Protein AF-A0A8T6EQS1-F1 (afdb_monomer_lite)

pLDDT: mean 81.8, std 13.24, range [34.75, 95.38]

Secondary structure (DSSP, 8-state):
-------HHHHHHHHHHTT--HHHHHHHHHHHHHHHSHHHHHHHHHHHHHHHHHHHHHHHHHHHHHHHHHHHHHHHHHHHH-

Sequence (82 aa):
MASGAFDTHGTVRTLREHGHGEQQAEGIVEALSPFVTRDILRAELERMESRLIKWMFGIVVGSLGVTAALVTAVAAVATLVG

Structure (mmCIF, N/CA/C/O backbone):
data_AF-A0A8T6EQS1-F1
#
_entry.id   AF-A0A8T6EQS1-F1
#
loop_
_atom_site.group_PDB
_atom_site.id
_atom_site.type_symbol
_atom_site.label_atom_id
_atom_site.label_alt_id
_atom_site.label_comp_id
_atom_site.label_asym_id
_atom_site.label_entity_id
_atom_site.label_seq_id
_atom_site.pdbx_PDB_ins_code
_atom_site.Cartn_x
_atom_site.Cartn_y
_atom_site.Cartn_z
_atom_site.occupancy
_atom_site.B_iso_or_equiv
_atom_site.auth_seq_id
_atom_site.auth_comp_id
_atom_site.auth_asym_id
_atom_site.auth_atom_id
_atom_site.pdbx_PDB_model_num
ATOM 1 N N . MET A 1 1 ? -8.313 10.730 1.613 1.00 34.75 1 MET A N 1
ATOM 2 C CA . MET A 1 1 ? -8.035 9.462 2.319 1.00 34.75 1 MET A CA 1
ATOM 3 C C . MET A 1 1 ? -8.616 9.609 3.713 1.00 34.75 1 MET A C 1
ATOM 5 O O . MET A 1 1 ? -8.039 10.326 4.519 1.00 34.75 1 MET A O 1
ATOM 9 N N . ALA A 1 2 ? -9.822 9.089 3.953 1.00 36.97 2 ALA A N 1
ATOM 10 C CA . ALA A 1 2 ? -10.436 9.173 5.273 1.00 36.97 2 ALA A CA 1
A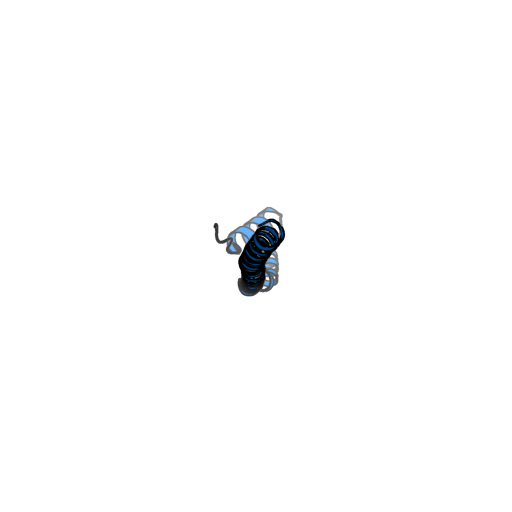TOM 11 C C . ALA A 1 2 ? -9.570 8.361 6.244 1.00 36.97 2 ALA A C 1
ATOM 13 O O . ALA A 1 2 ? -9.430 7.151 6.093 1.00 36.97 2 ALA A O 1
ATOM 14 N N . SER A 1 3 ? -8.926 9.048 7.184 1.00 44.53 3 SER A N 1
ATOM 15 C CA . SER A 1 3 ? -8.282 8.429 8.337 1.00 44.53 3 SER A CA 1
ATOM 16 C C . SER A 1 3 ? -9.386 7.726 9.123 1.00 44.53 3 SER A C 1
ATOM 18 O O . SER A 1 3 ? -10.095 8.373 9.892 1.00 44.53 3 SER A O 1
ATOM 20 N N . GLY A 1 4 ? -9.566 6.426 8.894 1.00 52.19 4 GLY A N 1
ATOM 21 C CA . GLY A 1 4 ? -10.404 5.569 9.724 1.00 52.19 4 GLY A CA 1
ATOM 22 C C . GLY A 1 4 ? -9.736 5.399 11.081 1.00 52.19 4 GLY A C 1
ATOM 23 O O . GLY A 1 4 ? -9.145 4.363 11.360 1.00 52.19 4 GLY A O 1
ATOM 24 N N . ALA A 1 5 ? -9.747 6.454 11.895 1.00 63.47 5 ALA A N 1
ATOM 25 C CA . ALA A 1 5 ? -9.465 6.318 13.309 1.00 63.47 5 ALA A CA 1
ATOM 26 C C . ALA A 1 5 ? -10.532 5.375 13.871 1.00 63.47 5 ALA A C 1
ATOM 28 O O . ALA A 1 5 ? -11.718 5.568 13.604 1.00 63.47 5 ALA A O 1
ATOM 29 N N . PHE A 1 6 ? -10.105 4.335 14.582 1.00 70.12 6 PHE A N 1
ATOM 30 C CA . PHE A 1 6 ? -11.025 3.438 15.263 1.00 70.12 6 PHE A CA 1
ATOM 31 C C . PHE A 1 6 ? -11.890 4.259 16.222 1.00 70.12 6 PHE A C 1
ATOM 33 O O . PHE A 1 6 ? -11.375 4.861 17.165 1.00 70.12 6 PHE A O 1
ATOM 40 N N . ASP A 1 7 ? -13.186 4.345 15.926 1.00 77.00 7 ASP A N 1
ATOM 41 C CA . ASP A 1 7 ? -14.139 5.085 16.743 1.00 77.00 7 ASP A CA 1
ATOM 42 C C . ASP A 1 7 ? -14.544 4.219 17.935 1.00 77.00 7 ASP A C 1
ATOM 44 O O . ASP A 1 7 ? -15.523 3.466 17.903 1.00 77.00 7 ASP A O 1
ATOM 48 N N . THR A 1 8 ? -13.742 4.317 18.994 1.00 78.56 8 THR A N 1
ATOM 49 C CA . THR A 1 8 ? -13.972 3.679 20.292 1.00 78.56 8 THR A CA 1
ATOM 50 C C . THR A 1 8 ? -15.395 3.944 20.788 1.00 78.56 8 THR A C 1
ATOM 52 O O . THR A 1 8 ? -16.072 3.026 21.244 1.00 78.56 8 THR A O 1
ATOM 55 N N . HIS A 1 9 ? -15.892 5.177 20.647 1.00 83.38 9 HIS A N 1
ATOM 56 C CA . HIS A 1 9 ? -17.195 5.576 21.174 1.00 83.38 9 HIS A CA 1
ATOM 57 C C . HIS A 1 9 ? -18.351 5.011 20.337 1.00 83.38 9 HIS A C 1
ATOM 59 O O . HIS A 1 9 ? -19.299 4.447 20.888 1.00 83.38 9 HIS A O 1
ATOM 65 N N . GLY A 1 10 ? -18.245 5.085 19.008 1.00 84.12 10 GLY A N 1
ATOM 66 C CA . GLY A 1 10 ? -19.199 4.462 18.089 1.00 84.12 10 GLY A CA 1
ATOM 67 C C . GLY A 1 10 ? -19.265 2.942 18.251 1.00 84.12 10 GLY A C 1
ATOM 68 O O . GLY A 1 10 ? -20.349 2.355 18.200 1.00 84.12 10 GLY A O 1
ATOM 69 N N . THR A 1 11 ? -18.129 2.300 18.532 1.00 83.75 11 THR A N 1
ATOM 70 C CA . THR A 1 11 ? -18.058 0.847 18.739 1.00 83.75 11 THR A CA 1
ATOM 71 C C . THR A 1 11 ? -18.707 0.430 20.061 1.00 83.75 11 THR A C 1
ATOM 73 O O . THR A 1 11 ? -19.522 -0.492 20.062 1.00 83.75 11 THR A O 1
ATOM 76 N N . VAL A 1 12 ? -18.445 1.143 21.169 1.00 88.94 12 VAL A N 1
ATOM 77 C CA . VAL A 1 12 ? -19.135 0.903 22.455 1.00 88.94 12 VAL A CA 1
ATOM 78 C C . VAL A 1 12 ? -20.643 1.086 22.293 1.00 88.94 12 VAL A C 1
ATOM 80 O O . VAL A 1 12 ? -21.420 0.225 22.706 1.00 88.94 12 VAL A O 1
ATOM 83 N N . ARG A 1 13 ? -21.074 2.168 21.632 1.00 90.25 13 ARG A N 1
ATOM 84 C CA . ARG A 1 13 ? -22.494 2.424 21.360 1.00 90.25 13 ARG A CA 1
ATOM 85 C C . ARG A 1 13 ? -23.138 1.290 20.560 1.00 90.25 13 ARG A C 1
ATOM 87 O O . ARG A 1 13 ? -24.207 0.818 20.934 1.00 90.25 13 ARG A O 1
ATOM 94 N N . THR A 1 14 ? -22.472 0.819 19.509 1.00 88.94 14 THR A N 1
ATOM 95 C CA . THR A 1 14 ? -22.964 -0.289 18.677 1.00 88.94 14 THR A CA 1
ATOM 96 C C . THR A 1 14 ? -23.111 -1.572 19.494 1.00 88.94 14 THR A C 1
ATOM 98 O O . THR A 1 14 ? -24.126 -2.256 19.390 1.00 88.94 14 THR A O 1
ATOM 101 N N . LEU A 1 15 ? -22.135 -1.894 20.346 1.00 88.00 15 LEU A N 1
ATOM 102 C CA . LEU A 1 15 ? -22.187 -3.082 21.203 1.00 88.00 15 LEU A CA 1
ATOM 103 C C . LEU A 1 15 ? -23.342 -3.004 22.209 1.00 88.00 15 LEU A C 1
ATOM 105 O O . LEU A 1 15 ? -24.046 -3.993 22.417 1.00 88.00 15 LEU A O 1
ATOM 109 N N . ARG A 1 16 ? -23.602 -1.820 22.771 1.00 91.19 16 ARG A N 1
ATOM 110 C CA . ARG A 1 16 ? -24.762 -1.589 23.643 1.00 91.19 16 ARG A CA 1
ATOM 111 C C . ARG A 1 16 ? -26.087 -1.786 22.914 1.00 91.19 16 ARG A C 1
ATOM 113 O O . ARG A 1 16 ? -26.989 -2.423 23.451 1.00 91.19 16 ARG A O 1
ATOM 120 N N . GLU A 1 17 ? -26.200 -1.277 21.688 1.00 93.25 17 GLU A N 1
ATOM 121 C CA . GLU A 1 17 ? -27.391 -1.450 20.843 1.00 93.25 17 GLU A CA 1
ATOM 122 C C . GLU A 1 17 ? -27.658 -2.934 20.507 1.00 93.25 17 GLU A C 1
ATOM 124 O O . GLU A 1 17 ? -28.804 -3.315 20.284 1.00 93.25 17 GLU A O 1
ATOM 129 N N . HIS A 1 18 ? -26.631 -3.791 20.567 1.00 89.69 18 HIS A N 1
ATOM 130 C CA . HIS A 1 18 ? -26.733 -5.245 20.378 1.00 89.69 18 HIS A CA 1
ATOM 131 C C . HIS A 1 18 ? -26.915 -6.039 21.685 1.00 89.69 18 HIS A C 1
ATOM 133 O O . HIS A 1 18 ? -26.834 -7.267 21.681 1.00 89.69 18 HIS A O 1
ATOM 139 N N . GLY A 1 19 ? -27.195 -5.364 22.803 1.00 88.69 19 GLY A N 1
ATOM 140 C CA . GLY A 1 19 ? -27.528 -6.011 24.073 1.00 88.69 19 GLY A CA 1
ATOM 141 C C . GLY A 1 19 ? -26.333 -6.337 24.969 1.00 88.69 19 GLY A C 1
ATOM 142 O O . GLY A 1 19 ? -26.510 -7.024 25.975 1.00 88.69 19 GLY A O 1
ATOM 143 N N . HIS A 1 20 ? -25.133 -5.837 24.659 1.00 88.50 20 HIS A N 1
ATOM 144 C CA . HIS A 1 20 ? -24.006 -5.908 25.589 1.00 88.50 20 HIS A CA 1
ATOM 145 C C . HIS A 1 20 ? -24.155 -4.863 26.702 1.00 88.50 20 HIS A C 1
ATOM 147 O O . HIS A 1 20 ? -24.483 -3.703 26.448 1.00 88.50 20 HIS A O 1
ATOM 153 N N . GLY A 1 21 ? -23.897 -5.263 27.949 1.00 89.38 21 GLY A N 1
ATOM 154 C CA . GLY A 1 21 ? -23.847 -4.325 29.076 1.00 89.38 21 GLY A CA 1
ATOM 155 C C . GLY A 1 21 ? -22.665 -3.356 28.959 1.00 89.38 21 GLY A C 1
ATOM 156 O O . GLY A 1 21 ? -21.670 -3.691 28.320 1.00 89.38 21 GLY A O 1
ATOM 157 N N . GLU A 1 22 ? -22.745 -2.186 29.604 1.00 87.56 22 GLU A N 1
ATOM 158 C CA . GLU A 1 22 ? -21.733 -1.110 29.507 1.00 87.56 22 GLU A CA 1
ATOM 159 C C . GLU A 1 22 ? -20.305 -1.624 29.701 1.00 87.56 22 GLU A C 1
ATOM 161 O O . GLU A 1 22 ? -19.456 -1.500 28.826 1.00 87.56 22 GLU A O 1
ATOM 166 N N . GLN A 1 23 ? -20.086 -2.312 30.820 1.00 88.00 23 GLN A N 1
ATOM 167 C CA . GLN A 1 23 ? -18.789 -2.855 31.213 1.00 88.00 23 GLN A CA 1
ATOM 168 C C . GLN A 1 23 ? -18.263 -3.903 30.227 1.00 88.00 23 GLN A C 1
ATOM 170 O O . GLN A 1 23 ? -17.058 -4.059 30.052 1.00 88.00 23 GLN A O 1
ATOM 175 N N . GLN A 1 24 ? -19.170 -4.629 29.572 1.00 85.25 24 GLN A N 1
ATOM 176 C CA . GLN A 1 24 ? -18.814 -5.634 28.580 1.00 85.25 24 GLN A CA 1
ATOM 177 C C . GLN A 1 24 ? -18.450 -4.974 27.247 1.00 85.25 24 GLN A C 1
ATOM 179 O O . GLN A 1 24 ? -17.465 -5.359 26.626 1.00 85.25 24 GLN A O 1
ATOM 184 N N . ALA A 1 25 ? -19.213 -3.963 26.827 1.00 87.31 25 ALA A N 1
ATOM 185 C CA . ALA A 1 25 ? -18.943 -3.192 25.621 1.00 87.31 25 ALA A CA 1
ATOM 186 C C . ALA A 1 25 ? -17.610 -2.432 25.724 1.00 87.31 25 ALA A C 1
ATOM 188 O O . ALA A 1 25 ? -16.796 -2.499 24.805 1.00 87.31 25 ALA A O 1
ATOM 189 N N . GLU A 1 26 ? -17.356 -1.776 26.857 1.00 87.50 26 GLU A N 1
ATOM 190 C CA . GLU A 1 26 ? -16.086 -1.100 27.133 1.00 87.50 26 GLU A CA 1
ATOM 191 C C . GLU A 1 26 ? -14.918 -2.090 27.167 1.00 87.50 26 GLU A C 1
ATOM 193 O O . GLU A 1 26 ? -13.925 -1.869 26.479 1.00 87.50 26 GLU A O 1
ATOM 198 N N . GLY A 1 27 ? -15.059 -3.226 27.861 1.00 86.50 27 GLY A N 1
ATOM 199 C CA . GLY A 1 27 ? -14.004 -4.241 27.934 1.00 86.50 27 GLY A CA 1
ATOM 200 C C . GLY A 1 27 ? -13.660 -4.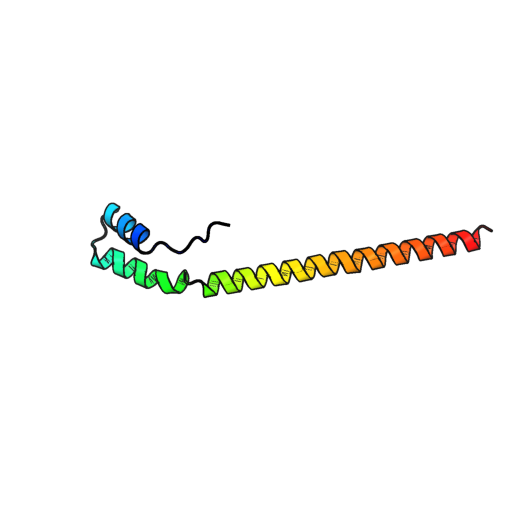874 26.580 1.00 86.50 27 GLY A C 1
ATOM 201 O O . GLY A 1 27 ? -12.491 -5.126 26.290 1.00 86.50 27 GLY A O 1
ATOM 202 N N . ILE A 1 28 ? -14.655 -5.092 25.713 1.00 84.69 28 ILE A N 1
ATOM 203 C CA . ILE A 1 28 ? -14.437 -5.578 24.339 1.00 84.69 28 ILE A CA 1
ATOM 204 C C . ILE A 1 28 ? -13.637 -4.551 23.528 1.00 84.69 28 ILE A C 1
ATOM 206 O O . ILE A 1 28 ? -12.697 -4.907 22.816 1.00 84.69 28 ILE A O 1
ATOM 210 N N . VAL A 1 29 ? -13.995 -3.274 23.638 1.00 87.56 29 VAL A N 1
ATOM 211 C CA . VAL A 1 29 ? -13.343 -2.189 22.898 1.00 87.56 29 VAL A CA 1
ATOM 212 C C . VAL A 1 29 ? -11.930 -1.923 23.418 1.00 87.56 29 VAL A C 1
ATOM 214 O O . VAL A 1 29 ? -11.016 -1.712 22.621 1.00 87.56 29 VAL A O 1
ATOM 217 N N . GLU A 1 30 ? -11.720 -2.003 24.730 1.00 84.00 30 GLU A N 1
ATOM 218 C CA . GLU A 1 30 ? -10.406 -1.888 25.362 1.00 84.00 30 GLU A CA 1
ATOM 219 C C . GLU A 1 30 ? -9.474 -3.032 24.938 1.00 84.00 30 GLU A C 1
ATOM 221 O O . GLU A 1 30 ? -8.318 -2.785 24.593 1.00 84.00 30 GLU A O 1
ATOM 226 N N . ALA A 1 31 ? -9.989 -4.264 24.845 1.00 83.75 31 ALA A N 1
ATOM 227 C CA . ALA A 1 31 ? -9.234 -5.410 24.341 1.00 83.75 31 ALA A CA 1
ATOM 228 C C . ALA A 1 31 ? -8.875 -5.291 22.847 1.00 83.75 31 ALA A C 1
ATOM 230 O O . ALA A 1 31 ? -7.832 -5.790 22.427 1.00 83.75 31 ALA A O 1
ATOM 231 N N . LEU A 1 32 ? -9.714 -4.630 22.041 1.00 77.81 32 LEU A N 1
ATOM 232 C CA . LEU A 1 32 ? -9.497 -4.423 20.603 1.00 77.81 32 LEU A CA 1
ATOM 233 C C . LEU A 1 32 ? -8.570 -3.242 20.290 1.00 77.81 32 LEU A C 1
ATOM 235 O O . LEU A 1 32 ? -7.825 -3.303 19.312 1.00 77.81 32 LEU A O 1
ATOM 239 N N . SER A 1 33 ? -8.576 -2.198 21.121 1.00 74.75 33 SER A N 1
ATOM 240 C CA . SER A 1 33 ? -7.757 -0.986 20.978 1.00 74.75 33 SER A CA 1
ATOM 241 C C . SER A 1 33 ? -6.290 -1.244 20.568 1.00 74.75 33 SER A C 1
ATOM 243 O O . SER A 1 33 ? -5.868 -0.676 19.556 1.00 74.75 33 SER A O 1
ATOM 245 N N . PRO A 1 34 ? 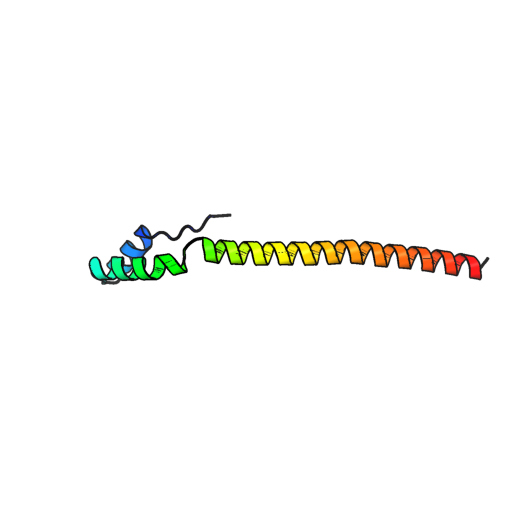-5.525 -2.146 21.225 1.00 70.44 34 PRO A N 1
ATOM 246 C CA . PRO A 1 34 ? -4.127 -2.420 20.866 1.00 70.44 34 PRO A CA 1
ATOM 247 C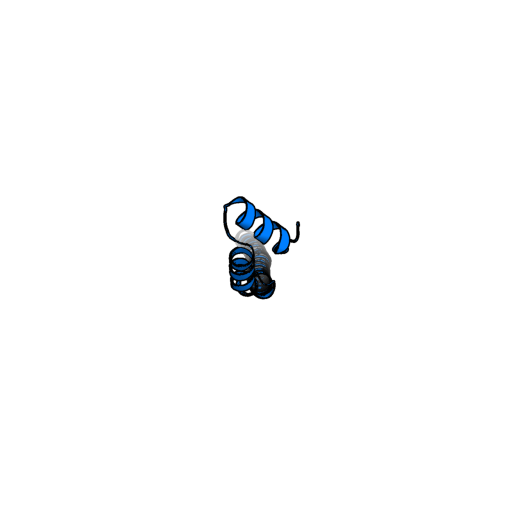 C . PRO A 1 34 ?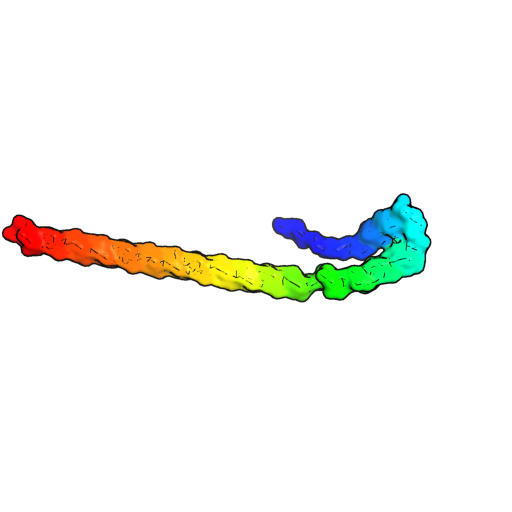 -3.934 -3.096 19.494 1.00 70.44 34 PRO A C 1
ATOM 249 O O . PRO A 1 34 ? -2.865 -2.987 18.889 1.00 70.44 34 PRO A O 1
ATOM 252 N N . PHE A 1 35 ? -4.950 -3.784 18.968 1.00 66.19 35 PHE A N 1
ATOM 253 C CA . PHE A 1 35 ? -4.884 -4.453 17.660 1.00 66.19 35 PHE A CA 1
ATOM 254 C C . PHE A 1 35 ? -5.277 -3.536 16.501 1.00 66.19 35 PHE A C 1
ATOM 256 O O . PHE A 1 35 ? -4.954 -3.819 15.349 1.00 66.19 35 PHE A O 1
ATOM 263 N N . VAL A 1 36 ? -5.959 -2.430 16.804 1.00 66.31 36 VAL A N 1
ATOM 264 C CA . VAL A 1 36 ? -6.369 -1.415 15.823 1.00 66.31 36 VAL A CA 1
ATOM 265 C C . VAL A 1 36 ? -5.514 -0.144 15.944 1.00 66.31 36 VAL A C 1
ATOM 267 O O . VAL A 1 36 ? -5.651 0.794 15.155 1.00 66.31 36 VAL A O 1
ATOM 270 N N . THR A 1 37 ? -4.580 -0.095 16.900 1.00 62.81 37 THR A N 1
ATOM 271 C CA . THR A 1 37 ? -3.669 1.038 17.060 1.00 62.81 37 THR A CA 1
ATOM 272 C C . THR A 1 37 ? -2.794 1.239 15.829 1.00 62.81 37 THR A C 1
ATOM 274 O O . THR A 1 37 ? -2.271 0.304 15.221 1.00 62.81 37 THR A O 1
ATOM 277 N N . ARG A 1 38 ? -2.639 2.521 15.489 1.00 60.66 38 ARG A N 1
ATOM 278 C CA . ARG A 1 38 ? -2.005 3.073 14.285 1.00 60.66 38 ARG A CA 1
ATOM 279 C C . ARG A 1 38 ? -0.687 2.421 13.872 1.00 60.66 38 ARG A C 1
ATOM 281 O O . ARG A 1 38 ? -0.371 2.499 12.695 1.00 60.66 38 ARG A O 1
ATOM 288 N N . ASP A 1 39 ? 0.064 1.808 14.780 1.00 63.31 39 ASP A N 1
ATOM 289 C CA . ASP A 1 39 ? 1.378 1.224 14.499 1.00 63.31 39 ASP A CA 1
ATOM 290 C C . ASP A 1 39 ? 1.309 0.042 13.531 1.00 63.31 39 ASP A C 1
ATOM 292 O O . ASP A 1 39 ? 2.136 -0.049 12.626 1.00 63.31 39 ASP A O 1
ATOM 296 N N . ILE A 1 40 ? 0.287 -0.814 13.643 1.00 62.62 40 ILE A N 1
ATOM 297 C CA . ILE A 1 40 ? 0.083 -1.921 12.695 1.00 62.62 40 ILE A CA 1
ATOM 298 C C . ILE A 1 40 ? -0.292 -1.361 11.321 1.00 62.62 40 ILE A C 1
ATOM 300 O O . ILE A 1 40 ? 0.291 -1.751 10.311 1.00 62.62 40 ILE A O 1
ATOM 304 N N . LEU A 1 41 ? -1.208 -0.388 11.281 1.00 67.12 41 LEU A N 1
ATOM 305 C CA . LEU A 1 41 ? -1.591 0.268 10.030 1.00 67.12 41 LEU A CA 1
ATOM 306 C C . LEU A 1 41 ? -0.410 1.013 9.401 1.00 67.12 41 LEU A C 1
ATOM 308 O O . LEU A 1 41 ? -0.271 1.001 8.183 1.00 67.12 41 LEU A O 1
ATOM 312 N N . ARG A 1 42 ? 0.447 1.641 10.211 1.00 70.94 42 ARG A N 1
ATOM 313 C CA . ARG A 1 42 ? 1.621 2.390 9.757 1.00 70.94 42 ARG A CA 1
ATOM 314 C C . ARG A 1 42 ? 2.704 1.460 9.230 1.00 70.94 42 ARG A C 1
ATOM 316 O O . ARG A 1 42 ? 3.228 1.723 8.157 1.00 70.94 42 ARG A O 1
ATOM 323 N N . ALA A 1 43 ? 2.972 0.355 9.921 1.00 73.44 43 ALA A N 1
ATOM 324 C CA . ALA A 1 43 ? 3.902 -0.666 9.455 1.00 73.44 43 ALA A CA 1
ATOM 325 C C . ALA A 1 43 ? 3.439 -1.292 8.130 1.00 73.44 43 ALA A C 1
ATOM 327 O O . ALA A 1 43 ? 4.253 -1.517 7.233 1.00 73.44 43 ALA A O 1
ATOM 328 N N . GLU A 1 44 ? 2.137 -1.544 7.977 1.00 74.00 44 GLU A N 1
ATOM 329 C CA . GLU A 1 44 ? 1.578 -2.056 6.726 1.00 74.00 44 GLU A CA 1
ATOM 330 C C . GLU A 1 44 ? 1.661 -1.001 5.607 1.00 74.00 44 GLU A C 1
ATOM 332 O O . GLU A 1 44 ? 2.059 -1.325 4.486 1.00 74.00 44 GLU A O 1
ATOM 337 N N . LEU A 1 45 ? 1.397 0.276 5.922 1.00 78.38 45 LEU A N 1
ATOM 338 C CA . LEU A 1 45 ? 1.558 1.392 4.985 1.00 78.38 45 LEU A CA 1
ATOM 339 C C . LEU A 1 45 ? 3.009 1.525 4.506 1.00 78.38 45 LEU A C 1
ATOM 341 O O . LEU A 1 45 ? 3.254 1.580 3.305 1.00 78.38 45 LEU A O 1
ATOM 345 N N . GLU A 1 46 ? 3.973 1.518 5.428 1.00 81.31 46 GLU A N 1
ATOM 346 C CA . GLU A 1 46 ? 5.406 1.627 5.127 1.00 81.31 46 GLU A CA 1
ATOM 347 C C . GLU A 1 46 ? 5.900 0.439 4.290 1.00 81.31 46 GLU A C 1
ATOM 349 O O . GLU A 1 46 ? 6.711 0.598 3.369 1.00 81.31 46 GLU A O 1
ATOM 354 N N . ARG A 1 47 ? 5.378 -0.768 4.554 1.00 81.00 47 ARG A N 1
ATOM 355 C CA . ARG A 1 47 ? 5.653 -1.959 3.737 1.00 81.00 47 ARG A CA 1
ATOM 356 C C . ARG A 1 47 ? 5.093 -1.821 2.326 1.00 81.00 47 ARG A C 1
ATOM 358 O O . ARG A 1 47 ? 5.776 -2.205 1.371 1.00 81.00 47 ARG A O 1
ATOM 365 N N . MET A 1 48 ? 3.874 -1.304 2.181 1.00 79.25 48 MET A N 1
ATOM 366 C CA . MET A 1 48 ? 3.249 -1.068 0.877 1.00 79.25 48 MET A CA 1
ATOM 367 C C . MET A 1 48 ? 3.983 0.024 0.092 1.00 79.25 48 MET A C 1
ATOM 369 O O . MET A 1 48 ? 4.287 -0.183 -1.082 1.00 79.25 48 MET A O 1
ATOM 373 N N . GLU A 1 49 ? 4.350 1.128 0.741 1.00 84.75 49 GLU A N 1
ATOM 374 C CA . GLU A 1 49 ? 5.123 2.222 0.148 1.00 84.75 49 GLU A CA 1
ATOM 375 C C . GLU A 1 49 ? 6.504 1.739 -0.313 1.00 84.75 49 GLU A C 1
ATOM 377 O O . GLU A 1 49 ? 6.871 1.912 -1.475 1.00 84.75 49 GLU A O 1
ATOM 382 N N . SER A 1 50 ? 7.228 1.007 0.540 1.00 86.56 50 SER A N 1
ATOM 383 C CA . SER A 1 50 ? 8.523 0.412 0.180 1.00 86.56 50 SER A CA 1
ATOM 384 C C . SER A 1 50 ? 8.417 -0.544 -1.010 1.00 86.56 50 SER A C 1
ATOM 386 O O . SER A 1 50 ? 9.312 -0.606 -1.857 1.00 86.56 50 SER A O 1
ATOM 388 N N . ARG A 1 51 ? 7.327 -1.317 -1.091 1.00 90.50 51 ARG A N 1
ATOM 389 C CA . ARG A 1 51 ? 7.072 -2.229 -2.211 1.00 90.50 51 ARG A CA 1
ATOM 390 C C . ARG A 1 51 ? 6.786 -1.453 -3.495 1.00 90.50 51 ARG A C 1
ATOM 392 O O . ARG A 1 51 ? 7.360 -1.792 -4.527 1.00 90.50 51 ARG A O 1
ATOM 399 N N . LEU A 1 52 ? 5.957 -0.412 -3.430 1.00 90.19 52 LEU A N 1
ATOM 400 C CA . LEU A 1 52 ? 5.661 0.468 -4.562 1.00 90.19 52 LEU A CA 1
ATOM 401 C C . LEU A 1 52 ? 6.926 1.154 -5.083 1.00 90.19 52 LEU A C 1
ATOM 403 O O . LEU A 1 52 ? 7.188 1.092 -6.280 1.00 90.19 52 LEU A O 1
ATOM 407 N N . ILE A 1 53 ? 7.754 1.712 -4.196 1.00 92.56 53 ILE A N 1
ATOM 408 C CA . ILE A 1 53 ? 9.020 2.360 -4.566 1.00 92.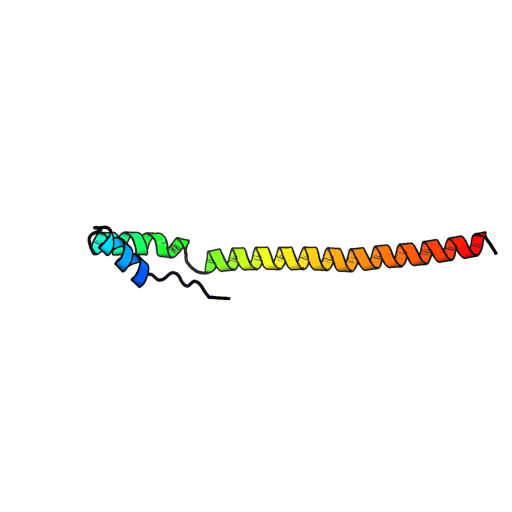56 53 ILE A CA 1
ATOM 409 C C . ILE A 1 53 ? 9.955 1.371 -5.272 1.00 92.56 53 ILE A C 1
ATOM 411 O O . ILE A 1 53 ? 10.511 1.698 -6.319 1.00 92.56 53 ILE A O 1
ATOM 415 N N . LYS A 1 54 ? 10.098 0.141 -4.756 1.00 93.19 54 LYS A N 1
ATOM 416 C CA . LYS A 1 54 ? 10.918 -0.899 -5.405 1.00 93.19 54 LYS A CA 1
ATOM 417 C C . LYS A 1 54 ? 10.423 -1.236 -6.809 1.00 93.19 54 LYS A C 1
ATOM 419 O O . LYS A 1 54 ? 11.235 -1.326 -7.727 1.00 93.19 54 LYS A O 1
ATOM 424 N N . TRP A 1 55 ? 9.113 -1.407 -6.985 1.00 93.88 55 TRP A N 1
ATOM 425 C CA . TRP A 1 55 ? 8.537 -1.697 -8.299 1.00 93.88 55 TRP A CA 1
ATOM 426 C C . TRP A 1 55 ? 8.668 -0.518 -9.261 1.00 93.88 55 TRP A C 1
ATOM 428 O O . TRP A 1 55 ? 9.051 -0.725 -10.409 1.00 93.88 55 TRP A O 1
ATOM 438 N N . MET A 1 56 ? 8.436 0.713 -8.800 1.00 89.94 56 MET A N 1
ATOM 439 C CA . MET A 1 56 ? 8.637 1.916 -9.609 1.00 89.94 56 MET A CA 1
ATOM 440 C C . MET A 1 56 ? 10.091 2.053 -10.059 1.00 89.94 56 MET A C 1
ATOM 442 O O . MET A 1 56 ? 10.348 2.263 -11.242 1.00 89.94 56 MET A O 1
ATOM 446 N N . PHE A 1 57 ? 11.046 1.875 -9.145 1.00 93.94 57 PHE A N 1
ATOM 447 C CA . PHE A 1 57 ? 12.467 1.904 -9.479 1.00 93.94 57 PHE A CA 1
ATOM 448 C C . PHE A 1 57 ? 12.834 0.801 -10.477 1.00 93.94 57 PHE A C 1
ATOM 450 O O . PHE A 1 57 ? 13.514 1.068 -11.465 1.00 93.94 57 PHE A O 1
ATOM 457 N N . GLY A 1 58 ? 12.328 -0.419 -10.270 1.00 93.62 58 GLY A N 1
ATOM 458 C CA . GLY A 1 58 ? 12.521 -1.535 -11.194 1.00 93.62 58 GLY A CA 1
ATOM 459 C C . GLY A 1 58 ? 11.992 -1.245 -12.601 1.00 93.62 58 GLY A C 1
ATOM 460 O O . GLY A 1 58 ? 12.683 -1.526 -13.577 1.00 93.62 58 GLY A O 1
ATOM 461 N N . ILE A 1 59 ? 10.814 -0.626 -12.718 1.00 94.19 59 ILE A N 1
ATOM 462 C CA . ILE A 1 59 ? 10.238 -0.228 -14.011 1.00 94.19 59 ILE A CA 1
ATOM 463 C C . ILE A 1 59 ? 11.097 0.849 -14.681 1.00 94.19 59 ILE A C 1
ATOM 465 O O . ILE A 1 59 ? 11.419 0.719 -15.860 1.00 94.19 59 ILE A O 1
ATOM 469 N N . VAL A 1 60 ? 11.504 1.888 -13.945 1.00 94.25 60 VAL A N 1
ATOM 470 C CA . VAL A 1 60 ? 12.322 2.982 -14.495 1.00 94.25 60 VAL A CA 1
ATOM 471 C C . VAL A 1 60 ? 13.668 2.452 -14.986 1.00 94.25 60 VAL A C 1
ATOM 473 O O . VAL A 1 60 ? 14.011 2.640 -16.152 1.00 94.25 60 VAL A O 1
ATOM 476 N N . VAL A 1 61 ? 14.404 1.726 -14.143 1.00 93.88 61 VAL A N 1
ATOM 477 C CA . VAL A 1 61 ? 15.707 1.153 -14.516 1.00 93.88 61 VAL A CA 1
ATOM 478 C C . VAL A 1 61 ? 15.561 0.145 -15.655 1.00 93.88 61 VAL A C 1
ATOM 480 O O . VAL A 1 61 ? 16.337 0.184 -16.610 1.00 93.88 61 VAL A O 1
ATOM 483 N N . GLY A 1 62 ? 14.539 -0.712 -15.603 1.00 93.62 62 GLY A N 1
ATOM 484 C CA . GLY A 1 62 ? 14.238 -1.659 -16.674 1.00 93.62 62 GLY A CA 1
ATOM 485 C C . GLY A 1 62 ? 13.975 -0.960 -18.009 1.00 93.62 62 GLY A C 1
ATOM 486 O O . GLY A 1 62 ? 14.533 -1.358 -19.029 1.00 93.62 62 GLY A O 1
ATOM 487 N N . SER A 1 63 ? 13.197 0.126 -18.004 1.00 86.06 63 SER A N 1
ATOM 488 C CA . SER A 1 63 ? 12.886 0.894 -19.216 1.00 86.06 63 SER A CA 1
ATOM 489 C C . SER A 1 63 ? 14.125 1.543 -19.840 1.00 86.06 63 SER A C 1
ATOM 491 O O . SER A 1 63 ? 14.289 1.508 -21.062 1.00 86.06 63 SER A O 1
ATOM 493 N N . LEU A 1 64 ? 15.046 2.057 -19.019 1.00 92.06 64 LEU A N 1
ATOM 494 C CA . LEU A 1 64 ? 16.315 2.612 -19.490 1.00 92.06 64 LEU A CA 1
ATOM 495 C C . LEU A 1 64 ? 17.201 1.528 -20.110 1.00 92.06 64 LEU A C 1
ATOM 497 O O . LEU A 1 64 ? 17.760 1.741 -21.184 1.00 92.06 64 LEU A O 1
ATOM 501 N N . GLY A 1 65 ? 17.280 0.355 -19.477 1.00 92.44 65 GLY A N 1
ATOM 502 C CA . GLY A 1 65 ? 18.037 -0.781 -20.003 1.00 92.44 65 GLY A CA 1
ATOM 503 C C . GLY A 1 65 ? 17.511 -1.261 -21.357 1.00 92.44 65 GLY A C 1
ATOM 504 O O . GLY A 1 65 ? 18.289 -1.422 -22.295 1.00 92.44 65 GLY A O 1
ATOM 505 N N . VAL A 1 66 ? 16.190 -1.420 -21.487 1.00 93.75 66 VAL A N 1
ATOM 506 C CA . VAL A 1 66 ? 15.546 -1.812 -22.754 1.00 93.75 66 VAL A CA 1
ATOM 507 C C . VAL A 1 66 ? 15.798 -0.770 -23.843 1.00 93.75 66 VAL A C 1
ATOM 509 O O . VAL A 1 66 ? 16.143 -1.128 -24.968 1.00 93.75 66 VAL A O 1
ATOM 512 N N . THR A 1 67 ? 15.676 0.516 -23.513 1.00 92.38 67 THR A N 1
ATOM 513 C CA . THR A 1 67 ? 15.890 1.603 -24.478 1.00 92.38 67 THR A CA 1
ATOM 514 C C . THR A 1 67 ? 17.342 1.647 -24.952 1.00 92.38 67 THR A C 1
ATOM 516 O O . THR A 1 67 ? 17.593 1.733 -26.152 1.00 92.38 67 THR A O 1
ATOM 519 N N . ALA A 1 68 ? 18.306 1.530 -24.036 1.00 93.06 68 ALA A N 1
ATOM 520 C CA . ALA A 1 68 ? 19.725 1.493 -24.380 1.00 93.06 68 ALA A CA 1
ATOM 521 C C . ALA A 1 68 ? 20.059 0.286 -25.269 1.00 93.06 68 ALA A C 1
ATOM 523 O O . ALA A 1 68 ? 20.697 0.449 -26.307 1.00 93.06 68 ALA A O 1
ATOM 524 N N . ALA A 1 69 ? 19.566 -0.904 -24.911 1.00 93.19 69 ALA A N 1
ATOM 525 C CA . ALA A 1 69 ? 19.766 -2.116 -25.700 1.00 93.19 69 ALA A CA 1
ATOM 526 C C . ALA A 1 69 ? 19.195 -1.981 -27.119 1.00 93.19 69 ALA A C 1
ATOM 528 O O . ALA A 1 69 ? 19.848 -2.373 -28.086 1.00 93.19 69 ALA A O 1
ATOM 529 N N . LEU A 1 70 ? 18.008 -1.381 -27.255 1.00 94.06 70 LEU A N 1
ATOM 530 C CA . LEU A 1 70 ? 17.389 -1.135 -28.554 1.00 94.06 70 LEU A CA 1
ATOM 531 C C . LEU A 1 70 ? 18.232 -0.180 -29.409 1.00 94.06 70 LEU A C 1
ATOM 533 O O . LEU A 1 70 ? 18.486 -0.472 -30.574 1.00 94.06 70 LEU A O 1
ATOM 537 N N . VAL A 1 71 ? 18.707 0.930 -28.835 1.00 95.38 71 VAL A N 1
ATOM 538 C CA . VAL A 1 71 ? 19.562 1.897 -29.545 1.00 95.38 71 VAL A CA 1
ATOM 539 C C . VAL A 1 71 ? 20.853 1.234 -30.027 1.00 95.38 71 VAL A C 1
ATOM 541 O O . VAL A 1 71 ? 21.232 1.400 -31.186 1.00 95.38 71 VAL A O 1
ATOM 544 N N . THR A 1 72 ? 21.508 0.444 -29.174 1.00 93.81 72 THR A N 1
ATOM 545 C CA . THR A 1 72 ? 22.730 -0.278 -29.550 1.00 93.81 72 THR A CA 1
ATOM 546 C C . THR A 1 72 ? 22.469 -1.305 -30.652 1.00 93.81 72 THR A C 1
ATOM 548 O O . THR A 1 72 ? 23.247 -1.387 -31.600 1.00 93.81 72 THR A O 1
ATOM 551 N N . ALA A 1 73 ? 21.367 -2.054 -30.571 1.00 91.25 73 ALA A N 1
ATOM 552 C CA . ALA A 1 73 ? 20.999 -3.028 -31.595 1.00 91.25 73 ALA A CA 1
ATOM 553 C C . ALA A 1 73 ? 20.743 -2.359 -32.957 1.00 91.25 73 ALA A C 1
ATOM 555 O O . ALA A 1 73 ? 21.248 -2.829 -33.975 1.00 91.25 73 ALA A O 1
ATOM 556 N N . VAL A 1 74 ? 20.021 -1.233 -32.979 1.00 91.62 74 VAL A N 1
ATOM 557 C CA . VAL A 1 74 ? 19.767 -0.462 -34.209 1.00 91.62 74 VAL A CA 1
ATOM 558 C C . VAL A 1 74 ? 21.071 0.067 -34.812 1.00 91.62 74 VAL A C 1
ATOM 560 O O . VAL A 1 74 ? 21.281 -0.064 -36.018 1.00 91.62 74 VAL A O 1
ATOM 563 N N . ALA A 1 75 ? 21.971 0.614 -33.989 1.00 90.19 75 ALA A N 1
ATOM 564 C CA . ALA A 1 75 ? 23.267 1.104 -34.455 1.00 90.19 75 ALA A CA 1
ATOM 565 C C . ALA A 1 75 ? 24.130 -0.018 -35.063 1.00 90.19 75 ALA A C 1
ATOM 567 O O . ALA A 1 75 ? 24.716 0.167 -36.128 1.00 90.19 75 ALA A O 1
ATOM 568 N N . ALA A 1 76 ? 24.161 -1.195 -34.430 1.00 88.44 76 ALA A N 1
ATOM 569 C CA . ALA A 1 76 ? 24.904 -2.351 -34.933 1.00 88.44 76 ALA A CA 1
ATOM 570 C C . ALA A 1 76 ? 24.366 -2.850 -36.287 1.00 88.44 76 ALA A C 1
ATOM 572 O O . ALA A 1 76 ? 25.141 -3.158 -37.194 1.00 88.44 76 ALA A O 1
ATOM 573 N N . VAL A 1 77 ? 23.040 -2.885 -36.459 1.00 87.38 77 VAL A N 1
ATOM 574 C CA . VAL A 1 77 ? 22.417 -3.261 -37.738 1.00 87.38 77 VAL A CA 1
ATOM 575 C C . VAL A 1 77 ? 22.771 -2.263 -38.844 1.00 87.38 77 VAL A C 1
ATOM 577 O O . VAL A 1 77 ? 23.108 -2.684 -39.948 1.00 87.38 77 VAL A O 1
ATOM 580 N N . ALA A 1 78 ? 22.774 -0.958 -38.558 1.00 83.31 78 ALA A N 1
ATOM 581 C CA . ALA A 1 78 ? 23.143 0.062 -39.543 1.00 83.31 78 ALA A CA 1
ATOM 582 C C . ALA A 1 78 ? 24.585 -0.105 -40.063 1.00 83.31 78 ALA A C 1
ATOM 584 O O . ALA A 1 78 ? 24.828 0.087 -41.250 1.00 83.31 78 ALA A O 1
ATOM 585 N N . THR A 1 79 ? 25.524 -0.525 -39.208 1.00 82.88 79 THR A N 1
ATOM 586 C CA . THR A 1 79 ? 26.924 -0.774 -39.608 1.00 82.88 79 THR A CA 1
ATOM 587 C C . THR A 1 79 ? 27.150 -2.057 -40.410 1.00 82.88 79 THR A C 1
ATOM 589 O O . THR A 1 79 ? 28.207 -2.211 -41.006 1.00 82.88 79 THR A O 1
ATOM 592 N N . LEU A 1 80 ? 26.193 -2.991 -40.412 1.00 74.94 80 LEU A N 1
ATOM 593 C CA . LEU A 1 80 ? 26.276 -4.249 -41.169 1.00 74.94 80 LEU A CA 1
ATOM 594 C C . LEU A 1 80 ? 25.671 -4.147 -42.576 1.00 74.94 80 LEU A C 1
ATOM 596 O O . LEU A 1 80 ? 25.934 -5.009 -43.412 1.00 74.94 80 LEU A O 1
ATOM 600 N N . VAL A 1 81 ? 24.821 -3.145 -42.811 1.00 70.56 81 VAL A N 1
ATOM 601 C CA . VAL A 1 81 ? 24.059 -2.973 -44.061 1.00 70.56 81 VAL A CA 1
ATOM 602 C C . VAL A 1 81 ? 24.632 -1.856 -44.950 1.00 70.56 81 VAL A C 1
ATOM 604 O O . VAL A 1 81 ? 24.322 -1.829 -46.140 1.00 70.56 81 VAL A O 1
ATOM 607 N N . GLY A 1 82 ? 25.452 -0.951 -44.401 1.00 57.88 82 GLY A N 1
ATOM 608 C CA . GLY A 1 82 ? 26.186 0.082 -45.152 1.00 57.88 82 GLY A CA 1
ATOM 609 C C . GLY A 1 82 ? 27.576 -0.374 -45.567 1.00 57.88 82 GLY A C 1
ATOM 610 O O . GLY A 1 82 ? 28.002 0.035 -46.669 1.00 57.88 82 GLY A O 1
#

Radius of gyration: 27.54 Å; chains: 1; bounding box: 54×16×76 Å

Foldseek 3Di:
DPPPDPPLPVQLVVVVVVPDDNVRSNVVSVVCCVVRDCPVVVVVVVVVVVVVVVVVVVVVVVVVVVVVVVVVVVVVVVVVVD